Protein AF-A0A3S4HH89-F1 (afdb_monomer_lite)

Structure (mmCIF, N/CA/C/O backbone):
data_AF-A0A3S4HH89-F1
#
_entry.id   AF-A0A3S4HH89-F1
#
loop_
_atom_site.group_PDB
_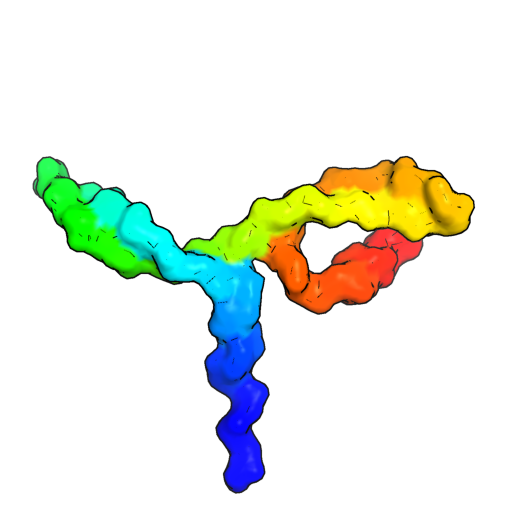atom_site.id
_atom_site.type_symbol
_atom_site.label_atom_id
_atom_site.label_alt_id
_atom_site.label_comp_id
_atom_site.label_asym_id
_atom_site.label_entity_id
_atom_site.label_seq_id
_atom_site.pdbx_PDB_ins_code
_atom_site.Cartn_x
_atom_site.Cartn_y
_atom_site.Cartn_z
_atom_site.occupancy
_atom_site.B_iso_or_equiv
_atom_site.auth_seq_id
_atom_site.auth_comp_id
_atom_site.auth_asym_id
_atom_site.auth_atom_id
_atom_site.pdbx_PDB_model_num
ATOM 1 N N . MET A 1 1 ? 16.760 -24.079 13.180 1.00 46.69 1 MET A N 1
ATOM 2 C CA . MET A 1 1 ? 15.643 -24.189 12.224 1.00 46.69 1 MET A CA 1
ATOM 3 C C . MET A 1 1 ? 14.575 -23.198 12.657 1.00 46.69 1 MET A C 1
ATOM 5 O O . MET A 1 1 ? 13.829 -23.491 13.574 1.00 46.69 1 MET A O 1
ATOM 9 N N . SER A 1 2 ? 14.592 -21.994 12.089 1.00 45.50 2 SER A N 1
ATOM 10 C CA . SER A 1 2 ? 13.416 -21.119 12.038 1.00 45.50 2 SER A CA 1
ATOM 11 C C . SER A 1 2 ? 13.580 -20.212 10.820 1.00 45.50 2 SER A C 1
ATOM 13 O O . SER A 1 2 ? 14.064 -19.089 10.893 1.00 45.50 2 SER A O 1
ATOM 15 N N . MET A 1 3 ? 13.312 -20.803 9.657 1.00 47.41 3 MET A N 1
ATOM 16 C CA . MET A 1 3 ? 13.048 -20.086 8.415 1.00 47.41 3 MET A CA 1
ATOM 17 C C . MET A 1 3 ? 11.640 -19.495 8.561 1.00 47.41 3 MET A C 1
ATOM 19 O O . MET A 1 3 ? 10.681 -20.190 8.253 1.00 47.41 3 MET A O 1
ATOM 23 N N . GLN A 1 4 ? 11.483 -18.296 9.131 1.00 52.16 4 GLN A N 1
ATOM 24 C CA . GLN A 1 4 ? 10.145 -17.693 9.301 1.00 52.16 4 GLN A CA 1
ATOM 25 C C . GLN A 1 4 ? 10.073 -16.164 9.126 1.00 52.16 4 GLN A C 1
ATOM 27 O O . GLN A 1 4 ? 8.999 -15.597 9.306 1.00 52.16 4 GLN A O 1
ATOM 32 N N . ASP A 1 5 ? 11.157 -15.500 8.707 1.00 52.34 5 ASP A N 1
ATOM 33 C CA . ASP A 1 5 ? 11.117 -14.059 8.383 1.00 52.34 5 ASP A CA 1
ATOM 34 C C . ASP A 1 5 ? 10.950 -13.762 6.884 1.00 52.34 5 ASP A C 1
ATOM 36 O O . ASP A 1 5 ? 10.516 -12.674 6.523 1.00 52.34 5 ASP A O 1
ATOM 40 N N . HIS A 1 6 ? 11.222 -14.724 5.994 1.00 47.38 6 HIS A N 1
ATOM 41 C CA . HIS A 1 6 ? 11.174 -14.494 4.540 1.00 47.38 6 HIS A CA 1
ATOM 42 C C . HIS A 1 6 ? 9.749 -14.482 3.949 1.00 47.38 6 HIS A C 1
ATOM 44 O O . HIS A 1 6 ? 9.570 -14.103 2.799 1.00 47.38 6 HIS A O 1
ATOM 50 N N . ASP A 1 7 ? 8.739 -14.868 4.734 1.00 53.91 7 ASP A N 1
ATOM 51 C CA . ASP A 1 7 ? 7.352 -15.067 4.276 1.00 53.91 7 ASP A CA 1
ATOM 52 C C . ASP A 1 7 ? 6.452 -13.830 4.496 1.00 53.91 7 ASP A C 1
ATOM 54 O O . ASP A 1 7 ? 5.388 -13.704 3.900 1.00 53.91 7 ASP A O 1
ATOM 58 N N . ARG A 1 8 ? 6.875 -12.865 5.330 1.00 54.22 8 ARG A N 1
ATOM 59 C CA . ARG A 1 8 ? 6.073 -11.657 5.627 1.00 54.22 8 ARG A CA 1
ATOM 60 C C . ARG A 1 8 ? 6.206 -10.551 4.586 1.00 54.22 8 ARG A C 1
ATOM 62 O O . ARG A 1 8 ? 5.245 -9.831 4.358 1.00 54.22 8 ARG A O 1
ATOM 69 N N . THR A 1 9 ? 7.366 -10.423 3.944 1.00 54.84 9 THR A N 1
ATOM 70 C CA . THR A 1 9 ? 7.586 -9.450 2.856 1.00 54.84 9 THR A CA 1
ATOM 71 C C . THR A 1 9 ? 6.785 -9.765 1.596 1.00 54.84 9 THR A C 1
ATOM 73 O O . THR A 1 9 ? 6.619 -8.894 0.753 1.00 54.84 9 THR A O 1
ATOM 76 N N . GLU A 1 10 ? 6.309 -11.002 1.454 1.00 62.31 10 GLU A N 1
ATOM 77 C CA . GLU A 1 10 ? 5.501 -11.446 0.317 1.00 62.31 10 GLU A CA 1
ATOM 78 C C . GLU A 1 10 ? 4.040 -10.988 0.428 1.00 62.31 10 GLU A C 1
ATOM 80 O O . GLU A 1 10 ? 3.362 -10.817 -0.584 1.00 62.31 10 GLU A O 1
ATOM 85 N N . GLN A 1 11 ? 3.541 -10.797 1.651 1.00 75.69 11 GLN A N 1
ATOM 86 C CA . GLN A 1 11 ? 2.144 -10.457 1.886 1.00 75.69 11 GLN A CA 1
ATOM 87 C C . GLN A 1 11 ? 1.907 -8.979 1.536 1.00 75.69 11 GLN A C 1
ATOM 89 O O . GLN A 1 11 ? 2.777 -8.134 1.744 1.00 75.69 11 GLN A O 1
ATOM 94 N N . GLY A 1 12 ? 0.741 -8.652 0.970 1.00 85.44 12 GLY A N 1
ATOM 95 C CA . GLY A 1 12 ? 0.410 -7.281 0.560 1.00 85.44 12 GLY A CA 1
ATOM 96 C C . GLY A 1 12 ? 1.236 -6.743 -0.616 1.00 85.44 12 GLY A C 1
ATOM 97 O O . GLY A 1 12 ? 1.190 -5.544 -0.882 1.00 85.44 12 GLY A O 1
ATOM 98 N N . MET A 1 13 ? 1.984 -7.600 -1.319 1.00 91.25 13 MET A N 1
ATOM 99 C CA . MET A 1 13 ? 2.598 -7.285 -2.606 1.00 91.25 13 MET A CA 1
ATOM 100 C C . MET A 1 13 ? 1.953 -8.108 -3.714 1.00 91.25 13 MET A C 1
ATOM 102 O O . MET A 1 13 ? 1.757 -9.313 -3.581 1.00 91.25 13 MET A O 1
ATOM 106 N N . THR A 1 14 ? 1.733 -7.474 -4.857 1.00 91.81 14 THR A N 1
ATOM 107 C CA . THR A 1 14 ? 1.262 -8.130 -6.074 1.00 91.81 14 THR A CA 1
ATOM 108 C C . THR A 1 14 ? 2.295 -7.991 -7.188 1.00 91.81 14 THR A C 1
ATOM 110 O O . THR A 1 14 ? 3.041 -7.011 -7.246 1.00 91.81 14 THR A O 1
ATOM 113 N N . SER A 1 15 ? 2.385 -8.995 -8.062 1.00 94.94 15 SER A N 1
ATOM 114 C CA . SER A 1 15 ? 3.263 -8.931 -9.231 1.00 94.94 15 SER A CA 1
ATOM 115 C C . SER A 1 15 ? 2.481 -8.429 -10.436 1.00 94.94 15 SER A C 1
ATOM 117 O O . SER A 1 15 ? 1.475 -9.024 -10.823 1.00 94.94 15 SER A O 1
ATOM 119 N N . LEU A 1 16 ? 2.947 -7.334 -11.031 1.00 95.75 16 LEU A N 1
ATOM 120 C CA . LEU A 1 16 ? 2.298 -6.684 -12.165 1.00 95.75 16 LEU A CA 1
ATOM 121 C C . LEU A 1 16 ? 3.240 -6.640 -13.364 1.00 95.75 16 LEU A C 1
ATOM 123 O O . LEU A 1 16 ? 4.447 -6.433 -13.219 1.00 95.75 16 LEU A O 1
ATOM 127 N N . ALA A 1 17 ? 2.672 -6.811 -14.557 1.00 97.44 17 ALA A N 1
ATOM 128 C CA . ALA A 1 17 ? 3.390 -6.554 -15.793 1.00 97.44 17 ALA A CA 1
ATOM 129 C C . ALA A 1 17 ? 3.619 -5.044 -15.907 1.00 97.44 17 ALA A C 1
ATOM 131 O O . ALA A 1 17 ? 2.675 -4.256 -15.835 1.00 97.44 17 ALA A O 1
ATOM 132 N N . VAL A 1 18 ? 4.871 -4.644 -16.096 1.00 97.00 18 VAL A N 1
ATOM 133 C CA . VAL A 1 18 ? 5.274 -3.243 -16.220 1.00 97.00 18 VAL A CA 1
ATOM 134 C C . VAL A 1 18 ? 6.029 -3.019 -17.523 1.00 97.00 18 VAL A C 1
ATOM 136 O O . VAL A 1 18 ? 6.569 -3.941 -18.132 1.00 97.00 18 VAL A O 1
ATOM 139 N N . THR A 1 19 ? 6.096 -1.762 -17.950 1.00 98.00 19 THR A N 1
ATOM 140 C CA . THR A 1 19 ? 7.012 -1.339 -19.012 1.00 98.00 19 THR A CA 1
ATOM 141 C C . THR A 1 19 ? 8.136 -0.535 -18.378 1.00 98.00 19 THR A C 1
ATOM 143 O O . THR A 1 19 ? 7.898 0.520 -17.794 1.00 98.00 19 THR A O 1
ATOM 146 N N . ARG A 1 20 ? 9.370 -1.035 -18.469 1.00 96.75 20 ARG A N 1
ATOM 147 C CA . ARG A 1 20 ? 10.553 -0.367 -17.925 1.00 96.75 20 ARG A CA 1
ATOM 148 C C . ARG A 1 20 ? 11.211 0.475 -19.012 1.00 96.75 20 ARG A C 1
ATOM 150 O O . ARG A 1 20 ? 11.585 -0.059 -20.056 1.00 96.75 20 ARG A O 1
ATOM 157 N N . HIS A 1 21 ? 11.373 1.768 -18.749 1.00 96.31 21 HIS A N 1
ATOM 158 C CA . HIS A 1 21 ? 12.027 2.718 -19.649 1.00 96.31 21 HIS A CA 1
ATOM 159 C C . HIS A 1 21 ? 13.466 2.982 -19.179 1.00 96.31 21 HIS A C 1
ATOM 161 O O . HIS A 1 21 ? 13.668 3.384 -18.034 1.00 96.31 21 HIS A O 1
ATOM 167 N N . LEU A 1 22 ? 14.460 2.747 -20.040 1.00 94.62 22 LEU A N 1
ATOM 168 C CA . LEU A 1 22 ? 15.877 3.033 -19.780 1.00 94.62 22 LEU A CA 1
ATOM 169 C C . LEU A 1 22 ? 16.565 3.451 -21.085 1.00 94.62 22 LEU A C 1
ATOM 171 O O . LEU A 1 22 ? 16.392 2.787 -22.103 1.00 94.62 22 LEU A O 1
ATOM 175 N N . ASP A 1 23 ? 17.325 4.548 -21.055 1.00 93.69 23 ASP A N 1
ATOM 176 C CA . ASP A 1 23 ? 18.107 5.063 -22.194 1.00 93.69 23 ASP A CA 1
ATOM 177 C C . ASP A 1 23 ? 17.317 5.182 -23.513 1.00 93.69 23 ASP A C 1
ATOM 179 O O . ASP A 1 23 ? 17.796 4.855 -24.596 1.00 93.69 23 ASP A O 1
ATOM 183 N N . GLY A 1 24 ? 16.061 5.634 -23.428 1.00 95.06 24 GLY A N 1
ATOM 184 C CA . GLY A 1 24 ? 15.176 5.795 -24.589 1.00 95.06 24 GLY A CA 1
ATOM 185 C C . GLY A 1 24 ? 14.582 4.489 -25.132 1.00 95.06 24 GLY A C 1
ATOM 186 O O . GLY A 1 24 ? 13.725 4.536 -26.013 1.00 95.06 24 GLY A O 1
ATOM 187 N N . ALA A 1 25 ? 14.967 3.334 -24.588 1.00 94.62 25 ALA A N 1
ATOM 188 C CA . ALA A 1 25 ? 14.336 2.052 -24.863 1.00 94.62 25 ALA A CA 1
ATOM 189 C C . ALA A 1 25 ? 13.258 1.734 -23.816 1.00 94.62 25 ALA A C 1
ATOM 191 O O . ALA A 1 25 ? 13.345 2.134 -22.655 1.00 94.62 25 ALA A O 1
ATOM 192 N N . SER A 1 26 ? 12.235 0.989 -24.233 1.00 97.25 26 SER A N 1
ATOM 193 C CA . SER A 1 26 ? 11.171 0.488 -23.356 1.00 97.25 26 SER A CA 1
ATOM 194 C C . SER A 1 26 ? 11.112 -1.028 -23.487 1.00 97.25 26 SER A C 1
ATOM 196 O O . SER A 1 26 ? 11.096 -1.534 -24.609 1.00 97.25 26 SER A O 1
ATOM 198 N N . ARG A 1 27 ? 11.092 -1.758 -22.369 1.00 97.44 27 ARG A N 1
ATOM 199 C CA . ARG A 1 27 ? 10.999 -3.226 -22.364 1.00 97.44 27 ARG A CA 1
ATOM 200 C C . ARG A 1 27 ? 9.901 -3.718 -21.421 1.00 97.44 27 ARG A C 1
ATOM 202 O O . ARG A 1 27 ? 9.742 -3.126 -20.351 1.00 97.44 27 ARG A O 1
ATOM 209 N N . PRO A 1 28 ? 9.164 -4.784 -21.778 1.00 97.62 28 PRO A N 1
ATOM 210 C CA . PRO A 1 28 ? 8.271 -5.439 -20.836 1.00 97.62 28 PRO A CA 1
ATOM 211 C C . PRO A 1 28 ? 9.090 -6.071 -19.707 1.00 97.62 28 PRO A C 1
ATOM 213 O O . PRO A 1 28 ? 10.193 -6.580 -19.927 1.00 97.62 28 PRO A O 1
ATOM 216 N N . ASP A 1 29 ? 8.550 -6.013 -1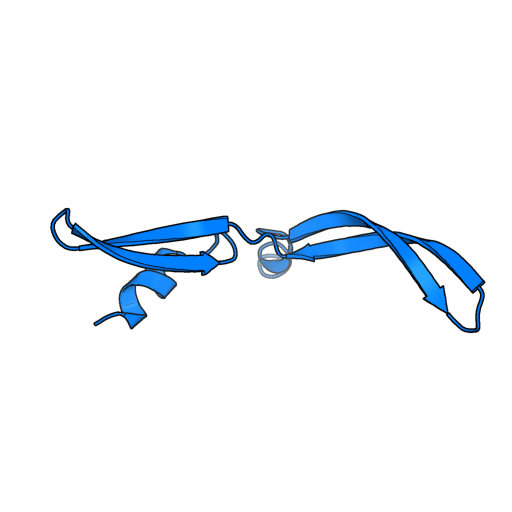8.500 1.00 97.75 29 ASP A N 1
ATOM 217 C CA . ASP A 1 29 ? 9.134 -6.597 -17.300 1.00 97.75 29 ASP A CA 1
ATOM 218 C C . ASP A 1 29 ? 8.014 -6.989 -16.328 1.00 97.75 29 ASP A C 1
ATOM 220 O O . ASP A 1 29 ? 6.850 -6.634 -16.533 1.00 97.75 29 ASP A O 1
ATOM 224 N N . TRP A 1 30 ? 8.364 -7.692 -15.258 1.00 97.00 30 TRP A N 1
ATOM 225 C CA . TRP A 1 30 ? 7.475 -7.889 -14.114 1.00 97.00 30 TRP A CA 1
ATOM 226 C C . TRP A 1 30 ? 8.068 -7.187 -12.903 1.00 97.00 30 TRP A C 1
ATOM 228 O O . TRP A 1 30 ? 9.273 -7.267 -12.670 1.00 97.00 30 TRP A O 1
ATOM 238 N N . ASP A 1 31 ? 7.226 -6.501 -12.138 1.00 95.00 31 ASP A N 1
ATOM 239 C CA . ASP A 1 31 ? 7.648 -5.862 -10.895 1.00 95.00 31 ASP A CA 1
ATOM 240 C C . ASP A 1 31 ? 6.734 -6.261 -9.739 1.00 95.00 31 ASP A C 1
ATOM 242 O O . ASP A 1 31 ? 5.592 -6.685 -9.947 1.00 95.00 31 ASP A O 1
ATOM 246 N N . ARG A 1 32 ? 7.255 -6.155 -8.518 1.00 93.69 32 ARG A N 1
ATOM 247 C CA . ARG A 1 32 ? 6.480 -6.361 -7.293 1.00 93.69 32 ARG A CA 1
ATOM 248 C C . ARG A 1 32 ? 6.068 -5.006 -6.754 1.00 93.69 32 ARG A C 1
ATOM 250 O O . ARG A 1 32 ? 6.914 -4.163 -6.472 1.00 93.69 32 ARG A O 1
ATOM 257 N N . VAL A 1 33 ? 4.768 -4.810 -6.601 1.00 93.12 33 VAL A N 1
ATOM 258 C CA . VAL A 1 33 ? 4.186 -3.543 -6.163 1.00 93.12 33 VAL A CA 1
ATOM 259 C C . VAL A 1 33 ? 3.364 -3.791 -4.908 1.00 93.12 33 VAL A C 1
ATOM 261 O O . VAL A 1 33 ? 2.676 -4.806 -4.811 1.00 93.12 33 VAL A O 1
ATOM 264 N N . ALA A 1 34 ? 3.448 -2.881 -3.939 1.00 92.31 34 ALA A N 1
ATOM 265 C CA . ALA A 1 34 ? 2.597 -2.933 -2.758 1.00 92.31 34 ALA A CA 1
ATOM 266 C C . ALA A 1 34 ? 1.127 -2.727 -3.152 1.00 92.31 34 ALA A C 1
ATOM 268 O O . ALA A 1 34 ? 0.804 -1.867 -3.970 1.00 92.31 34 ALA A O 1
ATOM 269 N N . GLU A 1 35 ? 0.232 -3.511 -2.563 1.00 91.69 35 GLU A N 1
ATOM 270 C CA . GLU A 1 35 ? -1.202 -3.278 -2.666 1.00 91.69 35 GLU A CA 1
ATOM 271 C C . GLU A 1 35 ? -1.588 -2.049 -1.835 1.00 91.69 35 GLU A C 1
ATOM 273 O O . GLU A 1 35 ? -1.090 -1.858 -0.724 1.00 91.69 35 GLU A O 1
ATOM 278 N N . GLU A 1 36 ? -2.508 -1.232 -2.352 1.00 93.44 36 GLU A N 1
ATOM 279 C CA . GLU A 1 36 ? -3.087 -0.093 -1.638 1.00 93.44 36 GLU A CA 1
ATOM 280 C C . GLU A 1 36 ? -4.612 -0.163 -1.720 1.00 93.44 36 GLU A C 1
ATOM 282 O O . GLU A 1 36 ? -5.204 -0.085 -2.797 1.00 93.44 36 GLU A O 1
ATOM 287 N N . THR A 1 37 ? -5.263 -0.323 -0.570 1.00 91.56 37 THR A N 1
ATOM 288 C CA . THR A 1 37 ? -6.723 -0.415 -0.447 1.00 91.56 37 THR A CA 1
ATOM 289 C C . THR A 1 37 ? -7.223 0.659 0.522 1.00 91.56 37 THR A C 1
ATOM 291 O O . THR A 1 37 ? -6.538 0.959 1.504 1.00 91.56 37 THR A O 1
ATOM 294 N N . PRO A 1 38 ? -8.406 1.256 0.290 1.00 92.69 38 PRO A N 1
ATOM 295 C CA . PRO A 1 38 ? -9.009 2.162 1.260 1.00 92.69 38 PRO A CA 1
ATOM 296 C C . PRO A 1 38 ? -9.425 1.412 2.534 1.00 92.69 38 PRO A C 1
ATOM 298 O O . PRO A 1 38 ? -10.192 0.452 2.483 1.00 92.69 38 PRO A O 1
ATOM 301 N N . VAL A 1 39 ? -8.972 1.895 3.689 1.00 91.44 39 VAL A N 1
ATOM 302 C CA . VAL A 1 39 ? -9.304 1.359 5.016 1.00 91.44 39 VAL A CA 1
ATOM 303 C C . VAL A 1 39 ? -10.021 2.429 5.830 1.00 91.44 39 VAL A C 1
ATOM 305 O O . VAL A 1 39 ? -9.494 3.525 6.019 1.00 91.44 39 VAL A O 1
ATOM 308 N N . ALA A 1 40 ? -11.220 2.113 6.327 1.00 92.50 40 ALA A N 1
ATOM 309 C CA . ALA A 1 40 ? -11.990 2.994 7.202 1.00 92.50 40 ALA A CA 1
ATOM 310 C C . ALA A 1 40 ? -11.680 2.713 8.680 1.00 92.50 40 ALA A C 1
ATOM 312 O O . ALA A 1 40 ? -11.843 1.588 9.151 1.00 92.50 40 ALA A O 1
ATOM 313 N N . LEU A 1 41 ? -11.292 3.748 9.426 1.00 88.88 41 LEU A N 1
ATOM 314 C CA . LEU A 1 41 ? -11.161 3.686 10.880 1.00 88.88 41 LEU A CA 1
ATOM 315 C C . LEU A 1 41 ? -12.501 4.033 11.529 1.00 88.88 41 LEU A C 1
ATOM 317 O O . LEU A 1 41 ? -12.953 5.181 11.482 1.00 88.88 41 LEU A O 1
ATOM 321 N N . VAL A 1 42 ? -13.136 3.030 12.134 1.00 88.69 42 VAL A N 1
ATOM 322 C CA . VAL A 1 42 ? -14.454 3.156 12.762 1.00 88.69 42 VAL A CA 1
ATOM 323 C C . VAL A 1 42 ? -14.321 3.003 14.275 1.00 88.69 42 VAL A C 1
ATOM 325 O O . VAL A 1 42 ? -14.044 1.912 14.769 1.00 88.69 42 VAL A O 1
ATOM 328 N N . PHE A 1 43 ? -14.574 4.080 15.020 1.00 85.00 43 PHE A N 1
ATOM 329 C CA . PHE A 1 43 ? -14.612 4.061 16.486 1.00 85.00 43 PHE A CA 1
ATOM 330 C C . PHE A 1 43 ? -16.041 4.274 16.960 1.00 85.00 43 PHE A C 1
ATOM 332 O O . PHE A 1 43 ? -16.725 5.188 16.501 1.00 85.00 43 PHE A O 1
ATOM 339 N N . ASN A 1 44 ? -16.509 3.412 17.867 1.00 86.69 44 ASN A N 1
ATOM 340 C CA . ASN A 1 44 ? -17.874 3.457 18.402 1.00 86.69 44 ASN A CA 1
ATOM 341 C C . ASN A 1 44 ? -18.965 3.514 17.306 1.00 86.69 44 ASN A C 1
ATOM 343 O O . ASN A 1 44 ? -19.994 4.159 17.480 1.00 86.69 44 ASN A O 1
ATOM 347 N N . GLY A 1 45 ? -18.727 2.867 16.159 1.00 85.75 45 GLY A N 1
ATOM 348 C CA . GLY A 1 45 ? -19.661 2.833 15.026 1.00 85.75 45 GLY A CA 1
ATOM 349 C C . GLY A 1 45 ? -19.623 4.050 14.091 1.00 85.75 45 GLY A C 1
ATOM 350 O O . GLY A 1 45 ? -20.374 4.073 13.120 1.00 85.75 45 GLY A O 1
ATOM 351 N N . ILE A 1 46 ? -18.751 5.036 14.329 1.00 84.31 46 ILE A N 1
ATOM 352 C CA . ILE A 1 46 ? -18.607 6.233 13.486 1.00 84.31 46 ILE A CA 1
ATOM 353 C C . ILE A 1 46 ? -17.295 6.149 12.701 1.00 84.31 46 ILE A C 1
ATOM 355 O O . ILE A 1 46 ? -16.237 5.903 13.282 1.00 84.31 46 ILE A O 1
ATOM 359 N N . SER A 1 47 ? -17.347 6.368 11.384 1.00 84.94 47 SER A N 1
ATOM 360 C CA . SER A 1 47 ? -16.139 6.484 10.556 1.00 84.94 47 SER A CA 1
ATOM 361 C C . SER A 1 47 ? -15.450 7.819 10.831 1.00 84.94 47 SER A C 1
ATOM 363 O O . SER A 1 47 ? -16.061 8.872 10.657 1.00 84.94 47 SER A O 1
ATOM 365 N N . HIS A 1 48 ? -14.201 7.770 11.290 1.00 85.31 48 HIS A N 1
ATOM 366 C CA . HIS A 1 48 ? -13.419 8.962 11.629 1.00 85.31 48 HIS A CA 1
ATOM 367 C C . HIS A 1 48 ? -12.484 9.371 10.491 1.00 85.31 48 HIS A C 1
ATOM 369 O O . HIS A 1 48 ? -12.306 10.559 10.234 1.00 85.31 48 HIS A O 1
ATOM 375 N N . ALA A 1 49 ? -11.893 8.394 9.804 1.00 89.19 49 ALA A N 1
ATOM 376 C CA . ALA A 1 49 ? -10.973 8.623 8.700 1.00 89.19 49 ALA A CA 1
ATOM 377 C C . ALA A 1 49 ? -10.978 7.439 7.729 1.00 89.19 49 ALA A C 1
ATOM 379 O O . ALA A 1 49 ? -11.273 6.306 8.114 1.00 89.19 49 ALA A O 1
ATOM 380 N N . VAL A 1 50 ? -10.598 7.710 6.481 1.00 90.44 50 VAL A N 1
ATOM 381 C CA . VAL A 1 50 ? -10.269 6.694 5.478 1.00 90.44 50 VAL A CA 1
ATOM 382 C C . VAL A 1 50 ? -8.850 6.961 4.992 1.00 90.44 50 VAL A C 1
ATOM 384 O O . VAL A 1 50 ? -8.526 8.099 4.654 1.00 90.44 50 VAL A O 1
ATOM 387 N N . MET A 1 51 ? -8.009 5.930 4.971 1.00 90.44 51 MET A N 1
ATOM 388 C CA . MET A 1 51 ? -6.625 6.010 4.493 1.00 90.44 51 MET A CA 1
ATOM 389 C C . MET A 1 51 ? -6.363 4.932 3.444 1.00 90.44 51 MET A C 1
ATOM 391 O O . MET A 1 51 ? -6.929 3.844 3.529 1.00 90.44 51 MET A O 1
ATOM 395 N N . MET A 1 52 ? -5.495 5.227 2.475 1.00 94.31 52 MET A N 1
ATOM 396 C CA . MET A 1 52 ? -4.930 4.199 1.599 1.00 94.31 52 MET A CA 1
ATOM 397 C C . MET A 1 52 ? -3.842 3.465 2.375 1.00 94.31 52 MET A C 1
ATOM 399 O O . MET A 1 52 ? -2.930 4.100 2.904 1.00 94.31 52 MET A O 1
ATOM 403 N N . ALA A 1 53 ? -3.962 2.146 2.485 1.00 91.50 53 ALA A N 1
ATOM 404 C CA . ALA A 1 53 ? -2.995 1.324 3.195 1.00 91.50 53 ALA A CA 1
ATOM 405 C C . ALA A 1 53 ? -2.810 -0.019 2.494 1.00 91.50 53 ALA A C 1
ATOM 407 O O . ALA A 1 53 ? -3.730 -0.543 1.860 1.00 91.50 53 ALA A O 1
ATOM 408 N N . THR A 1 54 ? -1.632 -0.607 2.665 1.00 92.56 54 THR A N 1
ATOM 409 C CA . THR A 1 54 ? -1.455 -2.033 2.407 1.00 92.56 54 THR A CA 1
ATOM 410 C C . THR A 1 54 ? -2.294 -2.815 3.418 1.00 92.56 54 THR A C 1
ATOM 412 O O . THR A 1 54 ? -2.245 -2.480 4.604 1.00 92.56 54 THR A O 1
ATOM 415 N N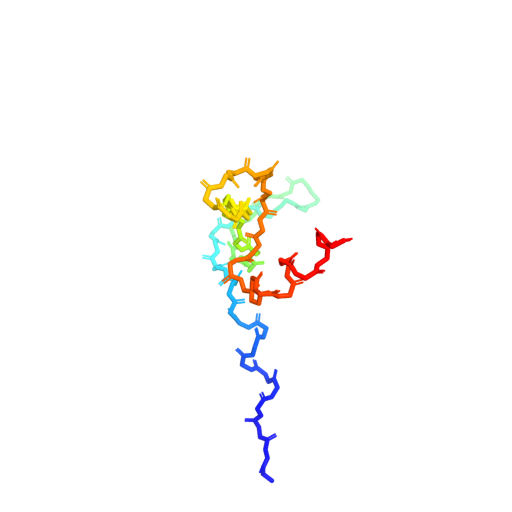 . PRO A 1 55 ? -3.096 -3.812 2.993 1.00 85.69 55 PRO A N 1
ATOM 416 C CA . PRO A 1 55 ? -4.053 -4.508 3.856 1.00 85.69 55 PRO A CA 1
ATOM 417 C C . PRO A 1 55 ? -3.362 -5.527 4.781 1.00 85.69 55 PRO A C 1
ATOM 419 O O . PRO A 1 55 ? -3.684 -6.712 4.793 1.00 85.69 55 PRO A O 1
ATOM 422 N N . LEU A 1 56 ? -2.388 -5.057 5.557 1.00 87.38 56 LEU A N 1
ATOM 423 C CA . LEU A 1 56 ? -1.568 -5.815 6.492 1.00 87.38 56 LEU A CA 1
ATOM 424 C C . LEU A 1 56 ? -1.463 -5.076 7.820 1.00 87.38 56 LEU A C 1
ATOM 426 O O . LEU A 1 56 ? -1.403 -3.848 7.839 1.00 87.38 56 LEU A O 1
ATOM 430 N N . ASP A 1 57 ? -1.412 -5.833 8.921 1.00 83.31 57 ASP A N 1
ATOM 431 C CA . ASP A 1 57 ? -1.231 -5.300 10.280 1.00 83.31 57 ASP A CA 1
ATOM 432 C C . ASP A 1 57 ? -2.169 -4.105 10.596 1.00 83.31 57 ASP A C 1
ATOM 434 O O . ASP A 1 57 ? -1.777 -3.144 11.269 1.00 83.31 57 ASP A O 1
ATOM 438 N N . LEU A 1 58 ? -3.418 -4.133 10.109 1.00 82.56 58 LEU A N 1
ATOM 439 C CA . LEU A 1 58 ? -4.359 -3.006 10.218 1.00 82.56 58 LEU A CA 1
ATOM 440 C C . LEU A 1 58 ? -4.681 -2.641 11.676 1.00 82.56 58 LEU A C 1
ATOM 442 O O . LEU A 1 58 ? -5.003 -1.493 11.981 1.00 82.56 58 LEU A O 1
ATOM 446 N N . GLU A 1 59 ? -4.532 -3.579 1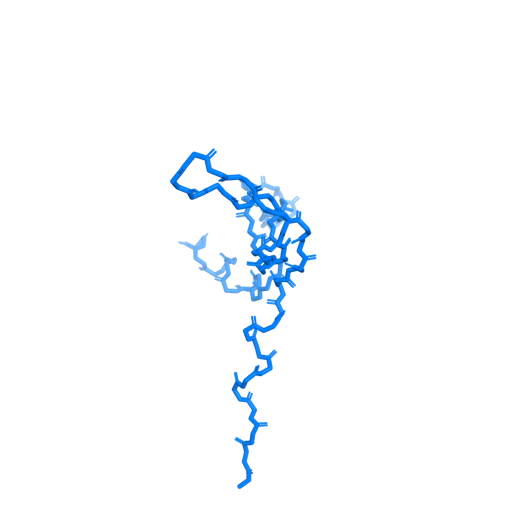2.609 1.00 81.94 59 GLU A N 1
ATOM 447 C CA . GLU A 1 59 ? -4.650 -3.320 14.042 1.00 81.94 59 GLU A CA 1
ATOM 448 C C . GLU A 1 59 ? -3.586 -2.324 14.523 1.00 81.94 59 GLU A C 1
ATOM 450 O O . GLU A 1 59 ? -3.874 -1.470 15.361 1.00 81.94 59 GLU A O 1
ATOM 455 N N . ARG A 1 60 ? -2.364 -2.375 13.971 1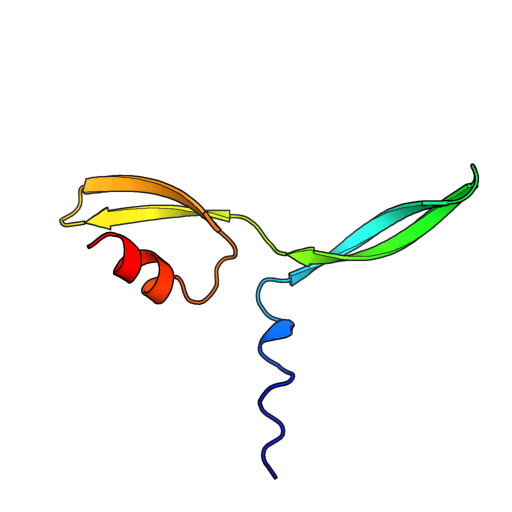.00 80.94 60 ARG A N 1
ATOM 456 C CA . ARG A 1 60 ? -1.303 -1.406 14.294 1.00 80.94 60 ARG A CA 1
ATOM 457 C C . ARG A 1 60 ? -1.626 -0.023 13.749 1.00 80.94 60 ARG A C 1
ATOM 459 O O . ARG A 1 60 ? -1.343 0.966 14.422 1.00 80.94 60 ARG A O 1
ATOM 466 N N . LEU A 1 61 ? -2.251 0.045 12.573 1.00 75.62 61 LEU A N 1
ATOM 467 C CA . LEU A 1 61 ? -2.732 1.297 11.989 1.00 75.62 61 LEU A CA 1
ATOM 468 C C . LEU A 1 61 ? -3.785 1.961 12.894 1.00 75.62 61 LEU A C 1
ATOM 470 O O . LEU A 1 61 ? -3.736 3.168 13.115 1.00 75.62 61 LEU A O 1
ATOM 474 N N . ALA A 1 62 ? -4.691 1.171 13.478 1.00 76.06 62 ALA A N 1
ATOM 475 C CA . ALA A 1 62 ? -5.752 1.660 14.362 1.00 76.06 62 ALA A CA 1
ATOM 476 C C . ALA A 1 62 ? -5.262 2.128 15.749 1.00 76.06 62 ALA A C 1
ATOM 478 O O . ALA A 1 62 ? -5.922 2.940 16.391 1.00 76.06 62 ALA A O 1
ATOM 479 N N . VAL A 1 63 ? -4.110 1.648 16.235 1.00 73.44 63 VAL A N 1
ATOM 480 C CA . VAL A 1 63 ? -3.552 2.071 17.537 1.00 73.44 63 VAL A CA 1
ATOM 481 C C . VAL A 1 63 ? -2.933 3.477 17.476 1.00 73.44 63 VAL A C 1
ATOM 483 O O . VAL A 1 63 ? -2.865 4.152 18.503 1.00 73.44 63 VAL A O 1
ATOM 486 N N . ALA A 1 64 ? -2.524 3.952 16.293 1.00 59.41 64 ALA A N 1
ATOM 487 C CA . ALA A 1 64 ? -1.939 5.285 16.113 1.00 59.41 64 ALA A CA 1
ATOM 488 C C . ALA A 1 64 ? -2.954 6.440 16.213 1.00 59.41 64 ALA A C 1
ATOM 490 O O . ALA A 1 64 ? -2.552 7.587 16.372 1.00 59.41 64 ALA A O 1
ATOM 491 N N . SER A 1 65 ? -4.258 6.164 16.129 1.00 58.44 65 SER A N 1
ATOM 492 C CA . SER A 1 65 ? -5.318 7.182 16.185 1.00 58.44 65 SER A CA 1
ATOM 493 C C . SER A 1 65 ? -5.852 7.433 17.602 1.00 58.44 65 SER A C 1
ATOM 495 O O . SER A 1 65 ? -7.037 7.731 17.767 1.00 58.44 65 SER A O 1
ATOM 497 N N . ARG A 1 66 ? -5.015 7.237 18.623 1.00 51.59 66 ARG A N 1
ATOM 498 C CA . ARG A 1 66 ? -5.361 7.481 20.026 1.00 51.59 66 ARG A CA 1
ATOM 499 C C . ARG A 1 66 ? -4.976 8.886 20.469 1.00 51.59 66 ARG A C 1
ATOM 501 O O . ARG A 1 66 ? -3.934 9.382 19.992 1.00 51.59 66 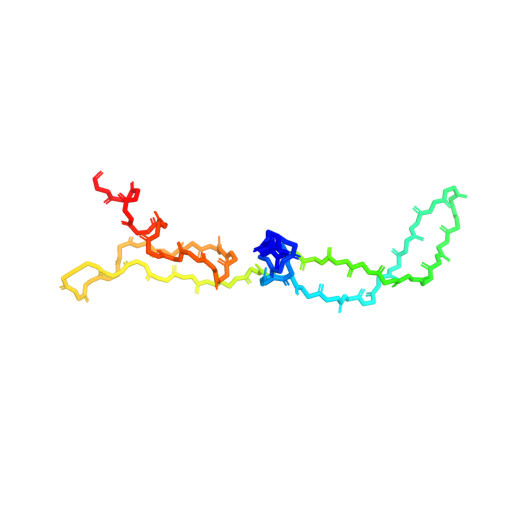ARG A O 1
#

Secondary structure (DSSP, 8-state):
----STTTTTTTEEEEEEEEEETTEEEEEEEEEE--EEEEEEETTEEEEEEEE-SSSHHHHHHTT-

pLDDT: mean 82.79, std 16.05, range [45.5, 98.0]

Organism: Chromobacterium violaceum (NCBI:txid536)

Radius of gyration: 17.61 Å; chains: 1; bounding box: 38×33×45 Å

Foldseek 3Di:
DDPDPVPVVPAQKDKDWDWDDDPNDTDIDIDIDGHWDWDFQADPNDTDDIDTDRPPPVVVVNVVVD

Sequence (66 aa):
MSMQDHDRTEQGMTSLAVTRHLDGASRPDWDRVAEETPVALVFNGISHAVMMATPLDLERLAVASR

InterPro domains:
  IPR016193 Cytidine deaminase-like [SSF53927] (15-63)